Protein AF-A0A6H1NZG7-F1 (afdb_monomer)

Radius of gyration: 29.24 Å; Cα contacts (8 Å, |Δi|>4): 70; chains: 1; bounding box: 64×29×90 Å

Sequence (126 aa):
MQELVPLFGYVAAILTTLSFLPQAIKTIKEKNTEGISLVMYSLFTSGVLMWLLYGLFVNDIPIIVANAVTLILAVTILTLKIKYSQMLNNRKKTIQSRTVFIHVCYSKYKSVYRFQQLNSPFHGHL

Foldseek 3Di:
DVVVVVVVLQVVLVVLLVVLVVVLCCCVVVLDCPVPDLVVLVVVLVVLVVQLVVCVVVVPPSSNVSSVSSNVSSVSNNVSNVVSVVVVVVVVVVVVVVVVVVVVVVVVVVVVVVVCVVPPPPPDDD

Secondary structure (DSSP, 8-state):
-TTHHHHHHHHHHHHHHHHHHHHHHHHHHH---TTS-HHHHHHHHHHHHHHHHHHHHHT-HHHHHHHHHHHHHHHHHHHHHHHHHHHHHHHHHHHHHHHHHHHHHHHHHHHHHHHHHHT-TTSS--

Solvent-accessible surface area (backbone atoms only — not comparable to full-atom values): 6912 Å² total; per-residue (Å²): 116,78,78,52,54,62,54,52,48,52,51,49,34,51,54,59,41,55,63,49,47,62,57,40,51,48,42,67,72,68,68,63,46,84,92,56,58,65,66,60,46,50,54,49,37,54,50,33,50,51,48,26,54,50,16,58,76,71,68,37,61,65,50,28,55,31,25,53,56,38,36,56,50,40,50,52,45,45,52,50,38,54,55,48,52,51,51,52,51,52,51,50,52,53,51,52,53,50,54,51,49,50,50,52,52,51,52,51,50,52,52,52,54,52,53,48,60,76,68,40,90,79,84,75,87,130

Mean predicted aligned error: 8.22 Å

Nearest PDB structures (foldseek):
  4qnc-assembly1_A  TM=9.177E-01  e=1.457E-05  Leptospira biflexa serovar Patoc strain 'Patoc 1 (Paris)'
  4x5m-assembly2_B  TM=8.159E-01  e=3.233E-06  Escherichia coli UMEA 3162-1
  4rng-assembly4_C-2  TM=9.230E-01  e=2.184E-05  Thermodesulfovibrio yellowstonii DSM 11347
  4rng-assembly2_D  TM=9.237E-01  e=3.678E-05  Thermodesulfovibrio yellowstonii DSM 11347
  5uhs-assembly1_B  TM=9.355E-01  e=8.272E-05  Leptospira biflexa serovar Patoc strain 'Patoc 1 (Paris)'

Structure (mmCIF, N/CA/C/O backbone):
data_AF-A0A6H1NZG7-F1
#
_entry.id   AF-A0A6H1NZG7-F1
#
loop_
_atom_site.group_PDB
_atom_site.id
_atom_site.type_symbol
_atom_site.label_atom_id
_atom_site.label_alt_id
_atom_site.label_comp_id
_atom_site.label_asym_id
_atom_site.label_entity_id
_atom_site.label_seq_id
_atom_site.pdbx_PDB_ins_code
_atom_site.Cartn_x
_atom_site.Cartn_y
_atom_site.Cartn_z
_atom_site.occupancy
_atom_site.B_iso_or_equiv
_atom_site.auth_seq_id
_atom_site.auth_comp_id
_atom_site.auth_asym_id
_atom_site.auth_atom_id
_atom_site.pdbx_PDB_model_num
ATOM 1 N N . MET A 1 1 ? 12.954 9.821 -33.333 1.00 60.28 1 MET A N 1
ATOM 2 C CA . MET A 1 1 ? 11.685 9.268 -32.799 1.00 60.28 1 MET A CA 1
ATOM 3 C C . MET A 1 1 ? 11.910 8.022 -31.944 1.00 60.28 1 MET A C 1
ATOM 5 O O . MET A 1 1 ? 11.356 7.984 -30.858 1.00 60.28 1 MET A O 1
ATOM 9 N N . GLN A 1 2 ? 12.741 7.053 -32.355 1.00 66.38 2 GLN A N 1
ATOM 10 C CA . GLN A 1 2 ? 12.980 5.819 -31.579 1.00 66.38 2 GLN A CA 1
ATOM 11 C C . GLN A 1 2 ? 13.691 6.043 -30.221 1.00 66.38 2 GLN A C 1
ATOM 13 O O . GLN A 1 2 ? 13.303 5.426 -29.240 1.00 66.38 2 GLN A O 1
ATOM 18 N N . GLU A 1 3 ? 14.619 7.002 -30.120 1.00 68.69 3 GLU A N 1
ATOM 19 C CA . GLU A 1 3 ? 15.321 7.361 -28.864 1.00 68.69 3 GLU A CA 1
ATOM 20 C C . GLU A 1 3 ? 14.428 8.020 -27.786 1.00 68.69 3 GLU A C 1
ATOM 22 O O . GLU A 1 3 ? 14.763 8.025 -26.606 1.00 68.69 3 GLU A O 1
ATOM 27 N N . LEU A 1 4 ? 13.270 8.583 -28.159 1.00 81.44 4 LEU A N 1
ATOM 28 C CA . LEU A 1 4 ? 12.398 9.290 -27.207 1.00 81.44 4 LEU A CA 1
ATOM 29 C C . LEU A 1 4 ? 11.547 8.326 -26.371 1.00 81.44 4 LEU A C 1
ATOM 31 O O . LEU A 1 4 ? 11.249 8.608 -25.214 1.00 81.44 4 LEU A O 1
ATOM 35 N N . VAL A 1 5 ? 11.171 7.181 -26.944 1.00 80.56 5 VAL A N 1
ATOM 36 C CA . VAL A 1 5 ? 10.324 6.167 -26.299 1.00 80.56 5 VAL A CA 1
ATOM 37 C C . VAL A 1 5 ? 10.908 5.669 -24.964 1.00 80.56 5 VAL A C 1
ATOM 39 O O . VAL A 1 5 ? 10.188 5.731 -23.965 1.00 80.56 5 VAL A O 1
ATOM 42 N N . PRO A 1 6 ? 12.185 5.240 -24.876 1.00 78.88 6 PRO A N 1
ATOM 43 C CA . PRO A 1 6 ? 12.760 4.801 -23.604 1.00 78.88 6 PRO A CA 1
ATOM 44 C C . PRO A 1 6 ? 12.851 5.936 -22.576 1.00 78.88 6 PRO A C 1
ATOM 46 O O . PRO A 1 6 ? 12.590 5.703 -21.398 1.00 78.88 6 PRO A O 1
ATOM 49 N N . LEU A 1 7 ? 13.137 7.174 -23.001 1.00 85.69 7 LEU A N 1
ATOM 50 C CA . LEU A 1 7 ? 13.161 8.332 -22.103 1.00 85.69 7 LEU A CA 1
ATOM 51 C C . LEU A 1 7 ? 11.788 8.575 -21.458 1.00 85.69 7 LEU A C 1
ATOM 53 O O . LEU A 1 7 ? 11.702 8.708 -20.237 1.00 85.69 7 LEU A O 1
ATOM 57 N N . PHE A 1 8 ? 10.712 8.583 -22.251 1.00 85.62 8 PHE A N 1
ATOM 58 C CA . PHE A 1 8 ? 9.351 8.709 -21.721 1.00 85.62 8 PHE A CA 1
ATOM 59 C C . PHE A 1 8 ? 8.977 7.533 -20.812 1.00 85.62 8 PHE A C 1
ATOM 61 O O . PHE A 1 8 ? 8.328 7.756 -19.793 1.00 85.62 8 PHE A O 1
ATOM 68 N N . GLY A 1 9 ? 9.427 6.313 -21.124 1.00 80.81 9 GLY A N 1
ATOM 69 C CA . GLY A 1 9 ? 9.243 5.138 -20.269 1.00 80.81 9 GLY A CA 1
ATOM 70 C C . GLY A 1 9 ? 9.893 5.296 -18.891 1.00 80.81 9 GLY A C 1
ATOM 71 O O . GLY A 1 9 ? 9.233 5.087 -17.872 1.00 80.81 9 GLY A O 1
ATOM 72 N N . TYR A 1 10 ? 11.151 5.744 -18.837 1.00 82.44 10 TYR A N 1
ATOM 73 C CA . TYR A 1 10 ? 11.843 6.002 -17.570 1.00 82.44 10 TYR A CA 1
ATOM 74 C C . TYR A 1 10 ? 11.210 7.150 -16.780 1.00 82.44 10 TYR A C 1
ATOM 76 O O . TYR A 1 10 ? 11.007 7.025 -15.572 1.00 82.44 10 TYR A O 1
ATOM 84 N N . VAL A 1 11 ? 10.857 8.253 -17.446 1.00 88.06 11 VAL A N 1
ATOM 85 C CA . VAL A 1 11 ? 10.199 9.394 -16.793 1.00 88.06 11 VAL A CA 1
ATOM 86 C C . VAL A 1 11 ? 8.837 8.982 -16.238 1.00 88.06 11 VAL A C 1
ATOM 88 O O . VAL A 1 11 ? 8.539 9.287 -15.084 1.00 88.06 11 VAL A O 1
ATOM 91 N N . ALA A 1 12 ? 8.035 8.245 -17.010 1.00 83.94 12 ALA A N 1
ATOM 92 C CA . ALA A 1 12 ? 6.756 7.718 -16.551 1.00 83.94 12 ALA A CA 1
ATOM 93 C C . ALA A 1 12 ? 6.940 6.815 -15.325 1.00 83.94 12 ALA A C 1
ATOM 95 O O . ALA A 1 12 ? 6.292 7.056 -14.310 1.00 83.94 12 ALA A O 1
ATOM 96 N N . ALA A 1 13 ? 7.875 5.859 -15.376 1.00 82.06 13 ALA A N 1
ATOM 97 C CA . ALA A 1 13 ? 8.184 4.962 -14.263 1.00 82.06 13 ALA A CA 1
ATOM 98 C C . ALA A 1 13 ? 8.584 5.718 -12.984 1.00 82.06 13 ALA A C 1
ATOM 100 O O . ALA A 1 13 ? 8.108 5.393 -11.893 1.00 82.06 13 ALA A O 1
ATOM 101 N N . ILE A 1 14 ? 9.431 6.744 -13.103 1.00 86.88 14 ILE A N 1
ATOM 102 C CA . ILE A 1 14 ? 9.855 7.573 -11.968 1.00 86.88 14 ILE A CA 1
ATOM 103 C C . ILE A 1 14 ? 8.666 8.349 -11.403 1.00 86.88 14 ILE A C 1
ATOM 105 O O . ILE A 1 14 ? 8.424 8.299 -10.196 1.00 86.88 14 ILE A O 1
ATOM 109 N N . LEU A 1 15 ? 7.907 9.041 -12.257 1.00 88.12 15 LEU A N 1
ATOM 110 C CA . LEU A 1 15 ? 6.772 9.859 -11.831 1.00 88.12 15 LEU A CA 1
ATOM 111 C C . LEU A 1 15 ? 5.699 9.015 -11.140 1.00 88.12 15 LEU A C 1
ATOM 113 O O . LEU A 1 15 ? 5.231 9.386 -10.061 1.00 88.12 15 LEU A O 1
ATOM 117 N N . THR A 1 16 ? 5.339 7.863 -11.709 1.00 84.88 16 THR A N 1
ATOM 118 C CA . THR A 1 16 ? 4.335 6.979 -11.107 1.00 84.88 16 THR A CA 1
ATOM 119 C C . THR A 1 16 ? 4.823 6.422 -9.780 1.00 84.88 16 THR A C 1
ATOM 121 O O . THR A 1 16 ? 4.086 6.480 -8.800 1.00 84.88 16 THR A O 1
ATOM 124 N N . THR A 1 17 ? 6.073 5.964 -9.698 1.00 82.19 17 THR A N 1
ATOM 125 C CA . THR A 1 17 ? 6.624 5.389 -8.460 1.00 82.19 17 THR A CA 1
ATOM 126 C C . THR A 1 17 ? 6.717 6.438 -7.350 1.00 82.19 17 THR A C 1
ATOM 128 O O . THR A 1 17 ? 6.281 6.203 -6.220 1.00 82.19 17 THR A O 1
ATOM 131 N N . LEU A 1 18 ? 7.227 7.632 -7.673 1.00 87.50 18 LEU A N 1
ATOM 132 C CA . LEU A 1 18 ? 7.348 8.730 -6.717 1.00 87.50 18 LEU A CA 1
ATOM 133 C C . LEU A 1 18 ? 5.990 9.278 -6.279 1.00 87.50 18 LEU A C 1
ATOM 135 O O . LEU A 1 18 ? 5.893 9.760 -5.156 1.00 87.50 18 LEU A O 1
ATOM 139 N N . SER A 1 19 ? 4.932 9.162 -7.086 1.00 87.19 19 SER A N 1
ATOM 140 C CA . SER A 1 19 ? 3.592 9.616 -6.685 1.00 87.19 19 SER A CA 1
ATOM 141 C C . SER A 1 19 ? 3.043 8.880 -5.450 1.00 87.19 19 SER A C 1
ATOM 143 O O . SER A 1 19 ? 2.306 9.468 -4.656 1.00 87.19 19 SER A O 1
ATOM 145 N N . PHE A 1 20 ? 3.456 7.626 -5.226 1.00 83.38 20 PHE A N 1
ATOM 146 C CA . PHE A 1 20 ? 3.032 6.832 -4.067 1.00 83.38 20 PHE A CA 1
ATOM 147 C C . PHE A 1 20 ? 3.863 7.097 -2.809 1.00 83.38 20 PHE A C 1
ATOM 149 O O . PHE A 1 20 ? 3.406 6.825 -1.695 1.00 83.38 20 PHE A O 1
ATOM 156 N N . LEU A 1 21 ? 5.066 7.655 -2.956 1.00 87.94 21 LEU A N 1
ATOM 157 C CA . LEU A 1 21 ? 5.979 7.883 -1.841 1.00 87.94 21 LEU A CA 1
ATOM 158 C C . LEU A 1 21 ? 5.439 8.908 -0.817 1.00 87.94 21 LEU A C 1
ATOM 160 O O . LEU A 1 21 ? 5.430 8.578 0.373 1.00 87.94 21 LEU A O 1
ATOM 164 N N . PRO A 1 22 ? 4.904 10.088 -1.204 1.00 88.75 22 PRO A N 1
ATOM 165 C CA . PRO A 1 22 ? 4.269 11.016 -0.267 1.00 88.75 22 PRO A CA 1
A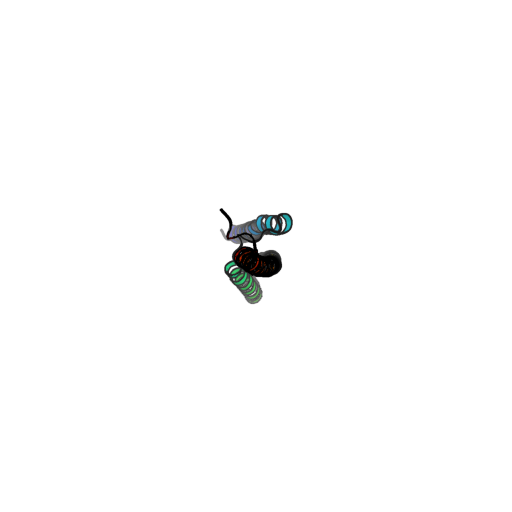TOM 166 C C . PRO A 1 22 ? 3.129 10.368 0.522 1.00 88.75 22 PRO A C 1
ATOM 168 O O . PRO A 1 22 ? 3.010 10.578 1.730 1.00 88.75 22 PRO A O 1
ATOM 171 N N . GLN A 1 23 ? 2.321 9.534 -0.140 1.00 90.00 23 GLN A N 1
ATOM 172 C CA . GLN A 1 23 ? 1.205 8.842 0.498 1.00 90.00 23 GLN A CA 1
ATOM 173 C C . GLN A 1 23 ? 1.683 7.779 1.499 1.00 90.00 23 GLN A C 1
ATOM 175 O O . GLN A 1 23 ? 1.113 7.662 2.591 1.00 90.00 23 GLN A O 1
ATOM 180 N N . ALA A 1 24 ? 2.750 7.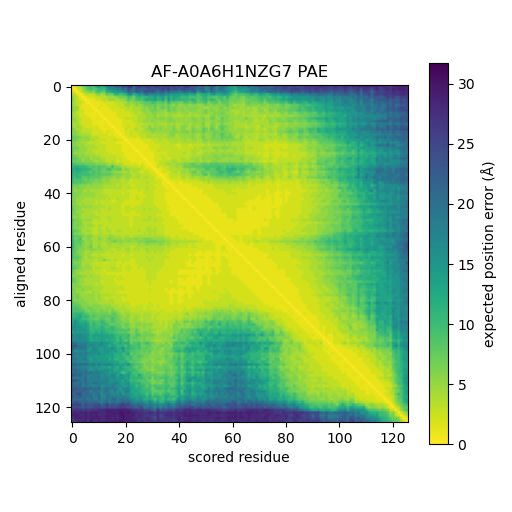043 1.175 1.00 88.69 24 ALA A N 1
ATOM 181 C CA . ALA A 1 24 ? 3.380 6.093 2.090 1.00 88.69 24 ALA A CA 1
ATOM 182 C C . ALA A 1 24 ? 3.948 6.801 3.328 1.00 88.69 24 ALA A C 1
ATOM 184 O O . ALA A 1 24 ? 3.631 6.419 4.457 1.00 88.69 24 ALA A O 1
ATOM 185 N N . ILE A 1 25 ? 4.710 7.882 3.127 1.00 91.38 25 ILE A N 1
ATOM 186 C CA . ILE A 1 25 ? 5.296 8.686 4.210 1.00 91.38 25 ILE A CA 1
ATOM 187 C C . ILE A 1 25 ? 4.199 9.246 5.115 1.00 91.38 25 ILE A C 1
ATOM 189 O O . ILE A 1 25 ? 4.284 9.109 6.338 1.00 91.38 25 ILE A O 1
ATOM 193 N N . LYS A 1 26 ? 3.144 9.831 4.534 1.00 90.69 26 LYS A N 1
ATOM 194 C CA . LYS A 1 26 ? 2.005 10.364 5.289 1.00 90.69 26 LYS A CA 1
ATOM 195 C C . LYS A 1 26 ? 1.350 9.280 6.143 1.00 90.69 26 LYS A C 1
ATOM 197 O O . LYS A 1 26 ? 1.142 9.481 7.337 1.00 90.69 26 LYS A O 1
ATOM 202 N N . THR A 1 27 ? 1.109 8.106 5.561 1.00 90.44 27 THR A N 1
ATOM 203 C CA . THR A 1 27 ? 0.483 6.974 6.261 1.00 90.44 27 THR A CA 1
ATOM 204 C C . THR A 1 27 ? 1.339 6.474 7.429 1.00 90.44 27 THR A C 1
ATOM 206 O O . THR A 1 27 ? 0.814 6.215 8.515 1.00 90.44 27 THR A O 1
ATOM 209 N N . ILE A 1 28 ? 2.657 6.372 7.234 1.00 90.06 28 ILE A N 1
ATOM 210 C CA . ILE A 1 28 ? 3.609 5.944 8.270 1.00 90.06 28 ILE A CA 1
ATOM 211 C C . ILE A 1 28 ? 3.696 6.983 9.398 1.00 90.06 28 ILE A C 1
ATOM 213 O O . ILE A 1 28 ? 3.682 6.617 10.576 1.00 90.06 28 ILE A O 1
ATOM 217 N N . LYS A 1 29 ? 3.774 8.272 9.047 1.00 91.38 29 LYS A N 1
ATOM 218 C CA . LYS A 1 29 ? 3.963 9.375 9.999 1.00 91.38 29 LYS A CA 1
ATOM 219 C C . LYS A 1 29 ? 2.708 9.653 10.820 1.00 91.38 29 LYS A C 1
ATOM 221 O O . LYS A 1 29 ? 2.788 9.754 12.041 1.00 91.38 29 LYS A O 1
ATOM 226 N N . GLU A 1 30 ? 1.557 9.772 10.164 1.00 92.00 30 GLU A N 1
ATOM 227 C CA . GLU A 1 30 ? 0.304 10.163 10.818 1.00 92.00 30 GLU A CA 1
ATOM 228 C C . GLU A 1 30 ? -0.386 8.985 11.510 1.00 92.00 30 GLU A C 1
ATOM 230 O O . GLU A 1 30 ? -1.199 9.197 12.408 1.00 92.00 30 GLU A O 1
ATOM 235 N N . LYS A 1 31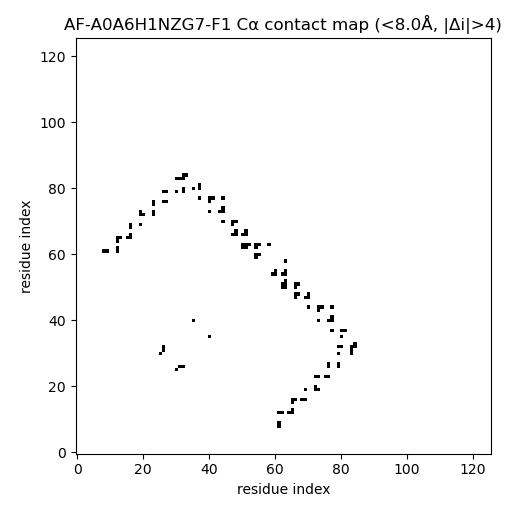 ? -0.088 7.740 11.103 1.00 86.12 31 LYS A N 1
ATOM 236 C CA . LYS A 1 31 ? -0.737 6.514 11.610 1.00 86.12 31 LYS A CA 1
ATOM 237 C C . LYS A 1 31 ? -2.271 6.546 11.514 1.00 86.12 31 LYS A C 1
ATOM 239 O O . LYS A 1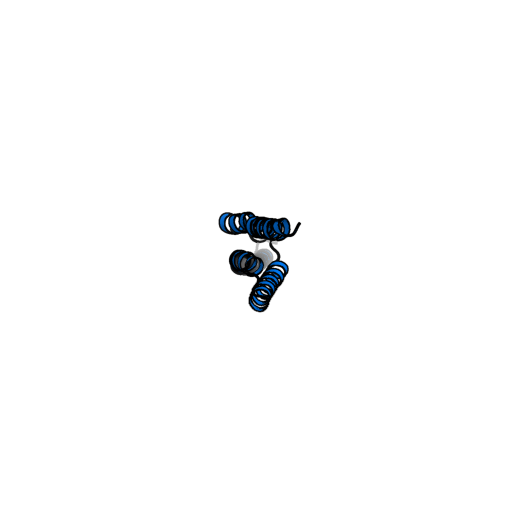 31 ? -2.957 5.745 12.150 1.00 86.12 31 LYS A O 1
ATOM 244 N N . ASN A 1 32 ? -2.811 7.457 10.707 1.00 84.44 32 ASN A N 1
ATOM 245 C CA . ASN A 1 32 ? -4.227 7.593 10.427 1.00 84.44 32 ASN A CA 1
ATOM 246 C C . ASN A 1 32 ? -4.506 7.025 9.036 1.00 84.44 32 ASN A C 1
ATOM 248 O O . ASN A 1 32 ? -3.976 7.495 8.033 1.00 84.44 32 ASN A O 1
ATOM 252 N N . THR A 1 33 ? -5.345 5.995 8.987 1.00 89.94 33 THR A N 1
ATOM 253 C CA . THR A 1 33 ? -5.733 5.323 7.741 1.00 89.94 33 THR A CA 1
ATOM 254 C C . THR A 1 33 ? -7.239 5.365 7.510 1.00 89.94 33 THR A C 1
ATOM 256 O O . THR A 1 33 ? -7.739 4.632 6.659 1.00 89.94 33 THR A O 1
ATOM 259 N N . GLU A 1 34 ? -7.996 6.183 8.249 1.00 86.25 34 GLU A N 1
ATOM 260 C CA . GLU A 1 34 ? -9.462 6.227 8.135 1.00 86.25 34 GLU A CA 1
ATOM 261 C C . GLU A 1 34 ? -9.919 6.622 6.725 1.00 86.25 34 GLU A C 1
ATOM 263 O O . GLU A 1 34 ? -10.805 5.970 6.180 1.00 86.25 34 GLU A O 1
ATOM 268 N N . GLY A 1 35 ? -9.235 7.579 6.090 1.00 87.50 35 GLY A N 1
ATOM 269 C CA . GLY A 1 35 ? -9.515 8.010 4.713 1.00 87.50 35 GLY A CA 1
ATOM 270 C C . GLY A 1 35 ? -9.017 7.067 3.609 1.00 87.50 35 GLY A C 1
ATOM 271 O O . GLY A 1 35 ? -9.251 7.328 2.434 1.00 87.50 35 GLY A O 1
ATOM 272 N N . ILE A 1 36 ? -8.319 5.978 3.949 1.00 90.88 36 ILE A N 1
ATOM 273 C CA . ILE A 1 36 ? -7.779 5.031 2.964 1.00 90.88 36 ILE A CA 1
ATOM 274 C C . ILE A 1 36 ? -8.745 3.856 2.808 1.00 90.88 36 ILE A C 1
ATOM 276 O O . ILE A 1 36 ? -9.052 3.159 3.779 1.00 90.88 36 ILE A O 1
ATOM 280 N N . SER A 1 37 ? -9.202 3.598 1.582 1.00 93.88 37 SER A N 1
ATOM 281 C CA . SER A 1 37 ? -10.054 2.444 1.276 1.00 93.88 37 SER A CA 1
ATOM 282 C C . SER A 1 37 ? -9.239 1.148 1.234 1.00 93.88 37 SER A C 1
ATOM 284 O O . SER A 1 37 ? -8.293 1.022 0.457 1.00 93.88 37 SER A O 1
ATOM 286 N N . LEU A 1 38 ? -9.635 0.165 2.054 1.00 93.62 38 LEU A N 1
ATOM 287 C CA . LEU A 1 38 ? -9.000 -1.157 2.091 1.00 93.62 38 LEU A CA 1
ATOM 288 C C . LEU A 1 38 ? -9.200 -1.915 0.772 1.00 93.62 38 LEU A C 1
ATOM 290 O O . LEU A 1 38 ? -8.262 -2.531 0.272 1.00 93.62 38 LEU A O 1
ATOM 294 N N . VAL A 1 39 ? -10.407 -1.845 0.202 1.00 95.75 39 VAL A N 1
ATOM 295 C CA . VAL A 1 39 ? -10.751 -2.530 -1.054 1.00 95.75 39 VAL A CA 1
ATOM 296 C C . VAL A 1 39 ? -9.914 -1.977 -2.201 1.00 95.75 39 VAL A C 1
ATOM 298 O O . VAL A 1 39 ? -9.301 -2.745 -2.934 1.00 95.75 39 VAL A O 1
ATOM 301 N N . MET A 1 40 ? -9.825 -0.647 -2.304 1.00 95.31 40 MET A N 1
ATOM 302 C CA . MET A 1 40 ? -9.044 0.011 -3.350 1.00 95.31 40 MET A CA 1
ATOM 303 C C . MET A 1 40 ? -7.567 -0.386 -3.279 1.00 95.31 40 MET A C 1
ATOM 305 O O . MET A 1 40 ? -7.019 -0.825 -4.284 1.00 95.31 40 MET A O 1
ATOM 309 N N . TYR A 1 41 ? -6.945 -0.326 -2.095 1.00 94.38 41 TYR A N 1
ATOM 310 C CA . TYR A 1 41 ? -5.539 -0.719 -1.955 1.00 94.38 41 TYR A CA 1
ATOM 311 C C . TYR A 1 41 ? -5.307 -2.217 -2.176 1.00 94.38 41 TYR A C 1
ATOM 313 O O . TYR A 1 41 ? -4.255 -2.587 -2.692 1.00 94.38 41 TYR A O 1
ATOM 321 N N . SER A 1 42 ? -6.269 -3.076 -1.828 1.00 96.88 42 SER A N 1
ATOM 322 C CA . SER A 1 42 ? -6.168 -4.521 -2.084 1.00 96.88 42 SER A CA 1
ATOM 323 C C . SER A 1 42 ? -6.167 -4.808 -3.585 1.00 96.88 42 SER A C 1
ATOM 325 O O . SER A 1 42 ? -5.242 -5.443 -4.084 1.00 96.88 42 SER A O 1
ATOM 327 N N . LEU A 1 43 ? -7.146 -4.260 -4.315 1.00 97.81 43 LEU A N 1
ATOM 328 C CA . LEU A 1 43 ? -7.230 -4.388 -5.773 1.00 97.81 43 LEU A CA 1
ATOM 329 C C . LEU A 1 43 ? -6.010 -3.779 -6.467 1.00 97.81 43 LEU A C 1
ATOM 331 O O . LEU A 1 43 ? -5.443 -4.401 -7.361 1.00 97.81 43 LEU A O 1
ATOM 335 N N . PHE A 1 44 ? -5.575 -2.596 -6.029 1.00 95.25 44 PHE A N 1
ATOM 336 C CA . PHE A 1 44 ? -4.390 -1.935 -6.568 1.00 95.25 44 PHE A CA 1
ATOM 337 C C . PHE A 1 44 ? -3.126 -2.780 -6.367 1.00 95.25 44 PHE A C 1
ATOM 339 O O . PHE A 1 44 ? -2.397 -3.022 -7.322 1.00 95.25 44 PHE A O 1
ATOM 346 N N . THR A 1 45 ? -2.901 -3.300 -5.156 1.00 96.94 45 THR A N 1
ATOM 347 C CA . THR A 1 45 ? -1.734 -4.144 -4.842 1.00 96.94 45 THR A CA 1
ATOM 348 C C . THR A 1 45 ? -1.727 -5.417 -5.691 1.00 96.94 45 THR A C 1
ATOM 350 O O . THR A 1 45 ? -0.696 -5.770 -6.261 1.00 96.94 45 THR A O 1
ATOM 353 N N . SER A 1 46 ? -2.879 -6.081 -5.834 1.00 98.00 46 SER A N 1
ATOM 354 C CA . SER A 1 46 ? -3.016 -7.251 -6.708 1.00 98.00 46 SER A CA 1
ATOM 355 C C . SER A 1 46 ? -2.773 -6.906 -8.178 1.00 98.00 46 SER A C 1
ATOM 357 O O . SER A 1 46 ? -2.081 -7.648 -8.868 1.00 98.00 46 SER A O 1
ATOM 359 N N . GLY A 1 47 ? -3.287 -5.770 -8.656 1.00 97.94 47 GLY A N 1
ATOM 360 C CA . GLY A 1 47 ? -3.061 -5.302 -10.022 1.00 97.94 47 GLY A CA 1
ATOM 361 C C . GLY A 1 47 ? -1.585 -5.021 -10.313 1.00 97.94 47 GLY A C 1
ATOM 362 O O . GLY A 1 47 ? -1.069 -5.483 -11.326 1.00 97.94 47 GLY A O 1
ATOM 363 N N . VAL A 1 48 ? -0.883 -4.334 -9.407 1.00 96.50 48 VAL A N 1
ATOM 364 C CA . VAL A 1 48 ? 0.563 -4.061 -9.529 1.00 96.50 48 VAL A CA 1
ATOM 365 C C . VAL A 1 48 ? 1.375 -5.359 -9.525 1.00 96.50 48 VAL A C 1
ATOM 367 O O . VAL A 1 48 ? 2.312 -5.495 -10.308 1.00 96.50 48 VAL A O 1
ATOM 370 N N . LEU A 1 49 ? 0.998 -6.343 -8.702 1.00 98.19 49 LEU A N 1
ATOM 371 C CA . LEU A 1 49 ? 1.623 -7.667 -8.729 1.00 98.19 49 LEU A CA 1
ATOM 372 C C . LEU A 1 49 ? 1.443 -8.344 -10.096 1.00 98.19 49 LEU A C 1
ATOM 374 O O . LEU A 1 49 ? 2.403 -8.882 -10.641 1.00 98.19 49 LEU A O 1
ATOM 378 N N . MET A 1 50 ? 0.240 -8.289 -10.670 1.00 98.25 50 MET A N 1
ATOM 379 C CA . MET A 1 50 ? -0.017 -8.847 -12.002 1.00 98.25 50 MET A CA 1
ATOM 380 C C . MET A 1 50 ? 0.780 -8.120 -13.092 1.00 98.25 50 MET A C 1
ATOM 382 O O . MET A 1 50 ? 1.326 -8.775 -13.974 1.00 98.25 50 MET A O 1
ATOM 386 N N . TRP A 1 51 ? 0.923 -6.795 -13.005 1.00 97.00 51 TRP A N 1
ATOM 387 C CA . TRP A 1 51 ? 1.775 -6.018 -13.913 1.00 97.00 51 TRP A CA 1
ATOM 388 C C . TRP A 1 51 ? 3.260 -6.358 -13.782 1.00 97.00 51 TRP A C 1
ATOM 390 O O . TRP A 1 51 ? 3.960 -6.424 -14.791 1.00 97.00 51 TRP A O 1
ATOM 400 N N . LEU A 1 52 ? 3.740 -6.613 -12.564 1.00 97.06 52 LEU A N 1
ATOM 401 C CA . LEU A 1 52 ? 5.105 -7.079 -12.333 1.00 97.06 52 LEU A CA 1
ATOM 402 C C . LEU A 1 52 ? 5.340 -8.448 -12.987 1.00 97.06 52 LEU A C 1
ATOM 404 O O . LEU A 1 52 ? 6.328 -8.624 -13.696 1.00 97.06 52 LEU A O 1
ATOM 408 N N . LEU A 1 53 ? 4.417 -9.395 -12.792 1.00 98.38 53 LEU A N 1
ATOM 409 C CA . LEU A 1 53 ? 4.478 -10.717 -13.425 1.00 98.38 53 LEU A CA 1
ATOM 410 C C . LEU A 1 53 ? 4.424 -10.613 -14.953 1.00 98.38 53 LEU A C 1
ATOM 412 O O . LEU A 1 53 ? 5.210 -11.258 -15.641 1.00 98.38 53 LEU A O 1
ATOM 416 N N . TYR A 1 54 ? 3.547 -9.760 -15.481 1.00 97.75 54 TYR A N 1
ATOM 417 C CA . TYR A 1 54 ? 3.486 -9.464 -16.908 1.00 97.75 54 TYR A CA 1
ATOM 418 C C . TYR A 1 54 ? 4.825 -8.929 -17.433 1.00 97.75 54 TYR A C 1
ATOM 420 O O . TYR A 1 54 ? 5.343 -9.465 -18.409 1.00 97.75 54 TYR A O 1
ATOM 428 N N . GLY A 1 55 ? 5.416 -7.935 -16.759 1.00 95.88 55 GLY A N 1
ATOM 429 C CA . GLY A 1 55 ? 6.718 -7.366 -17.118 1.00 95.88 55 GLY A CA 1
ATOM 430 C C . GLY A 1 55 ? 7.828 -8.416 -17.176 1.00 95.88 55 GLY A C 1
ATOM 431 O O . GLY A 1 55 ? 8.629 -8.406 -18.109 1.00 95.88 55 GLY A O 1
ATOM 432 N N . LEU A 1 56 ? 7.834 -9.360 -16.228 1.00 97.69 56 LEU A N 1
ATOM 433 C CA . LEU A 1 56 ? 8.753 -10.502 -16.232 1.00 97.69 56 LEU A CA 1
ATOM 434 C C . LEU A 1 56 ? 8.536 -11.410 -17.451 1.00 97.69 56 LEU A C 1
ATOM 436 O O . LEU A 1 56 ? 9.511 -11.811 -18.078 1.00 97.69 56 LEU A O 1
ATOM 440 N N . PHE A 1 57 ? 7.287 -11.703 -17.829 1.00 98.06 57 PHE A N 1
ATOM 441 C CA . PHE A 1 57 ? 6.997 -12.535 -19.004 1.00 98.06 57 PHE A CA 1
ATOM 442 C C . PHE A 1 57 ? 7.421 -11.891 -20.327 1.00 98.06 57 PHE A C 1
ATOM 444 O O . PHE A 1 57 ? 7.860 -12.601 -21.231 1.00 98.06 57 PHE A O 1
ATOM 451 N N . VAL A 1 58 ? 7.317 -10.566 -20.444 1.00 96.81 58 VAL A N 1
ATOM 452 C CA . VAL A 1 58 ? 7.734 -9.834 -21.654 1.00 96.81 58 VAL A CA 1
ATOM 453 C C . VAL A 1 58 ? 9.186 -9.341 -21.603 1.00 96.81 58 VAL A C 1
ATOM 455 O O . VAL A 1 58 ? 9.656 -8.753 -22.571 1.00 96.81 58 VAL A O 1
ATOM 458 N N . ASN A 1 59 ? 9.912 -9.607 -20.509 1.00 94.88 59 ASN A N 1
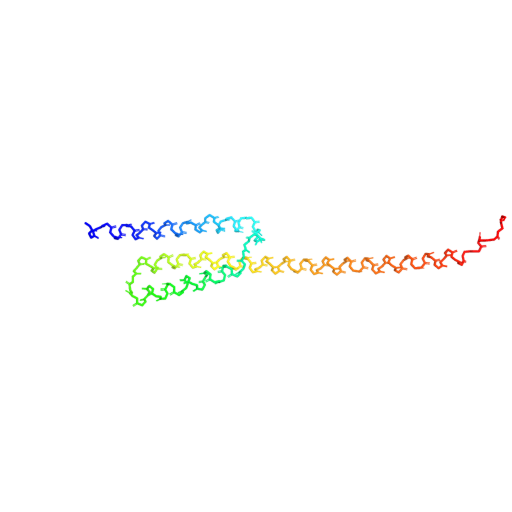ATOM 459 C CA . ASN A 1 59 ? 11.284 -9.144 -20.255 1.00 94.88 59 ASN A CA 1
ATOM 460 C C . ASN A 1 59 ? 11.469 -7.612 -20.377 1.00 94.88 59 ASN A C 1
ATOM 462 O O . ASN A 1 59 ? 12.511 -7.137 -20.830 1.00 94.88 59 ASN A O 1
ATOM 466 N N . ASP A 1 60 ? 10.474 -6.825 -19.954 1.00 88.88 60 ASP A N 1
ATOM 467 C CA . ASP A 1 60 ? 10.515 -5.355 -19.994 1.00 88.88 60 ASP A CA 1
ATOM 468 C C . ASP A 1 60 ? 11.028 -4.788 -18.659 1.00 88.88 60 ASP A C 1
ATOM 470 O O . ASP A 1 60 ? 10.313 -4.732 -17.654 1.00 88.88 60 ASP A O 1
ATOM 474 N N . ILE A 1 61 ? 12.299 -4.373 -18.648 1.00 89.00 61 ILE A N 1
ATOM 475 C CA . ILE A 1 61 ? 12.987 -3.873 -17.450 1.00 89.00 61 ILE A CA 1
ATOM 476 C C . ILE A 1 61 ? 12.292 -2.638 -16.838 1.00 89.00 61 ILE A C 1
ATOM 478 O O . ILE A 1 61 ? 12.048 -2.665 -15.626 1.00 89.00 61 ILE A O 1
ATOM 482 N N . PRO A 1 62 ? 11.939 -1.577 -17.595 1.00 86.50 62 PRO A N 1
ATOM 483 C CA . PRO A 1 62 ? 11.160 -0.456 -17.063 1.00 86.50 62 PRO A CA 1
ATOM 484 C C . PRO A 1 62 ? 9.873 -0.872 -16.336 1.00 86.50 62 PRO A C 1
ATOM 486 O O . PRO A 1 62 ? 9.631 -0.404 -15.218 1.00 86.50 62 PRO A O 1
ATOM 489 N N . ILE A 1 63 ? 9.072 -1.769 -16.925 1.00 90.44 63 ILE A N 1
ATOM 490 C CA . ILE A 1 63 ? 7.822 -2.253 -16.313 1.00 90.44 63 ILE A CA 1
ATOM 491 C C . ILE A 1 63 ? 8.115 -3.021 -15.021 1.00 90.44 63 ILE A C 1
ATOM 493 O O . ILE A 1 63 ? 7.435 -2.800 -14.011 1.00 90.44 63 ILE A O 1
ATOM 497 N N . ILE A 1 64 ? 9.126 -3.895 -15.035 1.00 92.69 64 ILE A N 1
ATOM 498 C CA . ILE A 1 64 ? 9.531 -4.688 -13.868 1.00 92.69 64 ILE A CA 1
ATOM 499 C C . ILE A 1 64 ? 9.946 -3.764 -12.720 1.00 92.69 64 ILE A C 1
ATOM 501 O O . ILE A 1 64 ? 9.409 -3.872 -11.617 1.00 92.69 64 ILE A O 1
ATOM 505 N N . VAL A 1 65 ? 10.866 -2.829 -12.968 1.00 90.62 65 VAL A N 1
ATOM 506 C CA . VAL A 1 65 ? 11.410 -1.943 -11.927 1.00 90.62 65 VAL A CA 1
ATOM 507 C C . VAL A 1 65 ? 10.316 -1.045 -11.344 1.00 90.62 65 VAL A C 1
ATOM 509 O O . VAL A 1 65 ? 10.188 -0.958 -10.120 1.00 90.62 65 VAL A O 1
ATOM 512 N N . ALA A 1 66 ? 9.487 -0.428 -12.192 1.00 90.38 66 ALA A N 1
ATOM 513 C CA . ALA A 1 66 ? 8.414 0.459 -11.743 1.00 90.38 66 ALA A CA 1
ATOM 514 C C . ALA A 1 66 ? 7.401 -0.266 -10.841 1.00 90.38 66 ALA A C 1
ATOM 516 O O . ALA A 1 66 ? 7.052 0.216 -9.756 1.00 90.38 66 ALA A O 1
ATOM 517 N N . ASN A 1 67 ? 6.946 -1.451 -11.260 1.00 94.56 67 ASN A N 1
ATOM 518 C CA . ASN A 1 67 ? 5.951 -2.206 -10.503 1.00 94.56 67 ASN A CA 1
ATOM 519 C C . ASN A 1 67 ? 6.546 -2.861 -9.255 1.00 94.56 67 ASN A C 1
ATOM 521 O O . ASN A 1 67 ? 5.859 -2.921 -8.240 1.00 94.56 67 ASN A O 1
ATOM 525 N N . ALA A 1 68 ? 7.816 -3.275 -9.267 1.00 95.12 68 ALA A N 1
ATOM 526 C CA . ALA A 1 68 ? 8.478 -3.818 -8.082 1.00 95.12 68 ALA A CA 1
ATOM 527 C C . ALA A 1 68 ? 8.545 -2.786 -6.943 1.00 95.12 68 ALA A C 1
ATOM 529 O O . ALA A 1 68 ? 8.144 -3.079 -5.814 1.00 95.12 68 ALA A O 1
ATOM 530 N N . VAL A 1 69 ? 8.984 -1.557 -7.236 1.00 93.38 69 VAL A N 1
ATOM 531 C CA . VAL A 1 69 ? 9.049 -0.492 -6.220 1.00 93.38 69 VAL A CA 1
ATOM 532 C C . VAL A 1 69 ? 7.645 -0.085 -5.766 1.00 93.38 69 VAL A C 1
ATOM 534 O O . VAL A 1 69 ? 7.389 0.038 -4.565 1.00 93.38 69 VAL A O 1
ATOM 537 N N . THR A 1 70 ? 6.708 0.058 -6.707 1.00 93.75 70 THR A N 1
ATOM 538 C CA . THR A 1 70 ? 5.308 0.383 -6.389 1.00 93.75 70 THR A CA 1
ATOM 539 C C . THR A 1 70 ? 4.666 -0.687 -5.504 1.00 93.75 70 THR A C 1
ATOM 541 O O . THR A 1 70 ? 3.950 -0.348 -4.560 1.00 93.75 70 THR A O 1
ATOM 544 N N . LEU A 1 71 ? 4.959 -1.970 -5.740 1.00 95.75 71 LEU A N 1
ATOM 545 C CA . LEU A 1 71 ? 4.436 -3.082 -4.949 1.00 95.75 71 LEU A CA 1
ATOM 546 C C . LEU A 1 71 ? 4.901 -3.001 -3.489 1.00 95.75 71 LEU A C 1
ATOM 548 O O . LEU A 1 71 ? 4.082 -3.157 -2.585 1.00 95.75 71 LEU A O 1
ATOM 552 N N . ILE A 1 72 ? 6.179 -2.693 -3.242 1.00 95.00 72 ILE A N 1
ATOM 553 C CA . ILE A 1 72 ? 6.723 -2.529 -1.881 1.00 95.00 72 ILE A CA 1
ATOM 554 C C . ILE A 1 72 ? 5.985 -1.407 -1.133 1.00 95.00 72 ILE A C 1
ATOM 556 O O . ILE A 1 72 ? 5.568 -1.585 0.019 1.00 95.00 72 ILE A O 1
ATOM 560 N N . LEU A 1 73 ? 5.778 -0.261 -1.790 1.00 93.19 73 LEU A N 1
ATOM 561 C CA . LEU A 1 73 ? 5.046 0.868 -1.207 1.00 93.19 73 LEU A CA 1
ATOM 562 C C . LEU A 1 73 ? 3.574 0.511 -0.941 1.00 93.19 73 LEU A C 1
ATOM 564 O O . LEU A 1 73 ? 3.066 0.758 0.156 1.00 93.19 73 LEU A O 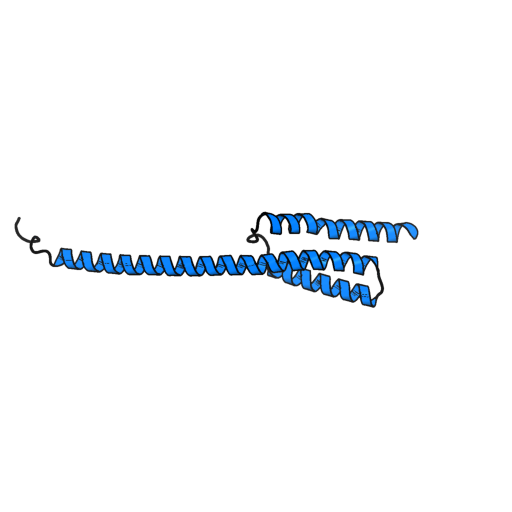1
ATOM 568 N N . ALA A 1 74 ? 2.903 -0.114 -1.910 1.00 94.25 74 ALA A N 1
ATOM 569 C CA . ALA A 1 74 ? 1.498 -0.500 -1.810 1.00 94.25 74 ALA A CA 1
ATOM 570 C C . ALA A 1 74 ? 1.257 -1.523 -0.689 1.00 94.25 74 ALA A C 1
ATOM 572 O O . ALA A 1 74 ? 0.368 -1.322 0.141 1.00 94.25 74 ALA A O 1
ATOM 573 N N . VAL A 1 75 ? 2.096 -2.562 -0.596 1.00 95.69 75 VAL A N 1
ATOM 574 C CA . VAL A 1 75 ? 2.043 -3.577 0.472 1.00 95.69 75 VAL A CA 1
ATOM 575 C C . VAL A 1 75 ? 2.270 -2.945 1.844 1.00 95.69 75 VAL A C 1
ATOM 577 O O . VAL A 1 75 ? 1.567 -3.283 2.802 1.00 95.69 75 VAL A O 1
ATOM 580 N N . THR A 1 76 ? 3.201 -1.993 1.951 1.00 93.94 76 THR A N 1
ATOM 581 C CA . THR A 1 76 ? 3.454 -1.266 3.205 1.00 93.94 76 THR A CA 1
ATOM 582 C C . THR A 1 76 ? 2.205 -0.507 3.660 1.00 93.94 76 THR A C 1
ATOM 584 O O . THR A 1 76 ? 1.767 -0.657 4.804 1.00 93.94 76 THR A O 1
ATOM 587 N N . ILE A 1 77 ? 1.577 0.260 2.762 1.00 93.88 77 ILE A N 1
ATOM 588 C CA . ILE A 1 77 ? 0.354 1.017 3.071 1.00 93.88 77 ILE A CA 1
ATOM 589 C C . ILE A 1 77 ? -0.808 0.074 3.408 1.00 93.88 77 ILE A C 1
ATOM 591 O O . ILE A 1 77 ? -1.507 0.294 4.401 1.00 93.88 77 ILE A O 1
ATOM 595 N N . LEU A 1 78 ? -0.998 -0.995 2.629 1.00 95.69 78 LEU A N 1
ATOM 596 C CA . LEU A 1 78 ? -2.060 -1.978 2.844 1.00 95.69 78 LEU A CA 1
ATOM 597 C C . LEU A 1 78 ? -1.930 -2.653 4.217 1.00 95.69 78 LEU A C 1
ATOM 599 O O . LEU A 1 78 ? -2.906 -2.740 4.965 1.00 95.69 78 LEU A O 1
ATOM 603 N N . THR A 1 79 ? -0.715 -3.051 4.595 1.00 95.38 79 THR A N 1
ATOM 604 C CA . THR A 1 79 ? -0.435 -3.665 5.902 1.00 95.38 79 THR A CA 1
ATOM 605 C C . THR A 1 79 ? -0.755 -2.705 7.049 1.00 95.38 79 THR A C 1
ATOM 607 O O . THR A 1 79 ? -1.417 -3.085 8.022 1.00 95.38 79 THR A O 1
ATOM 610 N N . LEU A 1 80 ? -0.350 -1.435 6.931 1.00 94.00 80 LEU A N 1
ATOM 611 C CA . LEU A 1 80 ? -0.666 -0.406 7.926 1.00 94.00 80 LEU A CA 1
ATOM 612 C C . LEU A 1 80 ? -2.175 -0.158 8.027 1.00 94.00 80 LEU A C 1
ATOM 614 O O . LEU A 1 80 ? -2.705 -0.065 9.138 1.00 94.00 80 LEU A O 1
ATOM 618 N N . LYS A 1 81 ? -2.886 -0.115 6.893 1.00 93.81 81 LYS A N 1
ATOM 619 C CA . LYS A 1 81 ? -4.347 0.028 6.864 1.00 93.81 81 LYS A CA 1
ATOM 620 C C . LYS A 1 81 ? -5.039 -1.117 7.598 1.00 93.81 81 LYS A C 1
ATOM 622 O O . LYS A 1 81 ? -5.918 -0.853 8.421 1.00 93.81 81 LYS A O 1
ATOM 627 N N . ILE A 1 82 ? -4.648 -2.365 7.340 1.00 95.00 82 ILE A N 1
ATOM 628 C CA . ILE A 1 82 ? -5.231 -3.542 8.004 1.00 95.00 82 ILE A CA 1
ATOM 629 C C . ILE A 1 82 ? -4.991 -3.465 9.516 1.00 95.00 82 ILE A C 1
ATOM 631 O O . ILE A 1 82 ? -5.945 -3.533 10.295 1.00 95.00 82 ILE A O 1
ATOM 635 N N . LYS A 1 83 ? -3.740 -3.231 9.934 1.00 93.81 83 LYS A N 1
ATOM 636 C CA . LYS A 1 83 ? -3.357 -3.149 11.352 1.00 93.81 83 LYS A CA 1
ATOM 637 C C . LYS A 1 83 ? -4.137 -2.068 12.104 1.00 93.81 83 LYS A C 1
ATOM 639 O O . LYS A 1 83 ? -4.682 -2.325 13.180 1.00 93.81 83 LYS A O 1
ATOM 644 N N . TYR A 1 84 ? -4.214 -0.857 11.554 1.00 92.38 84 TYR A N 1
ATOM 645 C CA . TYR A 1 84 ? -4.913 0.244 12.218 1.00 92.38 84 TYR A CA 1
ATOM 646 C C . TYR A 1 84 ? -6.430 0.091 12.177 1.00 92.38 84 TYR A C 1
ATOM 648 O O . TYR A 1 84 ? -7.087 0.392 13.173 1.00 92.38 84 TYR A O 1
ATOM 656 N N . SER A 1 85 ? -6.999 -0.450 11.098 1.00 90.75 85 SER A N 1
ATOM 657 C CA . SER A 1 85 ? -8.435 -0.732 11.043 1.00 90.75 85 SER A CA 1
ATOM 658 C C . SER A 1 85 ? -8.849 -1.775 12.086 1.00 90.75 85 SER A C 1
ATOM 660 O O . SER A 1 85 ? -9.859 -1.583 12.764 1.00 90.75 85 SER A O 1
ATOM 662 N N . GLN A 1 86 ? -8.054 -2.832 12.279 1.00 90.12 86 GLN A N 1
ATOM 663 C CA . GLN A 1 86 ? -8.280 -3.823 13.336 1.00 90.12 86 GLN A CA 1
ATOM 664 C C . GLN A 1 86 ? -8.178 -3.196 14.733 1.00 90.12 86 GLN A C 1
ATOM 666 O O . GLN A 1 86 ? -9.059 -3.404 15.568 1.00 90.12 86 GLN A O 1
ATOM 671 N N . MET A 1 87 ? -7.155 -2.370 14.978 1.00 89.88 87 MET A N 1
ATOM 672 C CA . MET A 1 87 ? -6.997 -1.654 16.249 1.00 89.88 87 MET A CA 1
ATOM 673 C C . MET A 1 87 ? -8.202 -0.749 16.554 1.00 89.88 87 MET A C 1
ATOM 675 O O . MET A 1 87 ? -8.719 -0.775 17.672 1.00 89.88 87 MET A O 1
ATOM 679 N N . LEU A 1 88 ? -8.666 0.036 15.577 1.00 89.12 88 LEU A N 1
ATOM 680 C CA . LEU A 1 88 ? -9.823 0.922 15.736 1.00 89.12 88 LEU A CA 1
ATOM 681 C C . LEU A 1 88 ? -11.112 0.128 15.983 1.00 89.12 88 LEU A C 1
ATOM 683 O O . LEU A 1 88 ? -11.884 0.483 16.874 1.00 89.12 88 LEU A O 1
ATOM 687 N N . ASN A 1 89 ? -11.317 -0.982 15.271 1.00 88.88 89 ASN A N 1
ATOM 688 C CA . ASN A 1 89 ? -12.464 -1.864 15.492 1.00 88.88 89 ASN A CA 1
ATOM 689 C C . ASN A 1 89 ? -12.451 -2.491 16.895 1.00 88.88 89 ASN A C 1
ATOM 691 O O . ASN A 1 89 ? -13.491 -2.529 17.554 1.00 88.88 89 ASN A O 1
ATOM 695 N N . ASN A 1 90 ? -11.286 -2.913 17.395 1.00 89.44 90 ASN A N 1
ATOM 696 C CA . ASN A 1 90 ? -11.145 -3.439 18.756 1.00 89.44 90 ASN A CA 1
ATOM 697 C C . ASN A 1 90 ? -11.428 -2.362 19.813 1.00 89.44 90 ASN A C 1
ATOM 699 O O . ASN A 1 90 ? -12.162 -2.621 20.765 1.00 89.44 90 ASN A O 1
ATOM 703 N N . ARG A 1 91 ? -10.932 -1.130 19.621 1.00 89.62 91 ARG A N 1
ATOM 704 C CA . ARG A 1 91 ? -11.251 0.007 20.505 1.00 89.62 91 ARG A CA 1
ATOM 705 C C . ARG A 1 91 ? -12.751 0.304 20.531 1.00 89.62 91 ARG A C 1
ATOM 707 O O . ARG A 1 91 ? -13.305 0.467 21.616 1.00 89.62 91 ARG A O 1
ATOM 714 N N . LYS A 1 92 ? -13.416 0.321 19.369 1.00 88.94 92 LYS A N 1
ATOM 715 C CA . LYS A 1 92 ? -14.874 0.513 19.268 1.00 88.94 92 LYS A CA 1
ATOM 716 C C . LYS A 1 92 ? -15.641 -0.583 20.011 1.00 88.94 92 LYS A C 1
ATOM 718 O O . LYS A 1 92 ? -16.533 -0.253 20.785 1.00 88.94 92 LYS A O 1
ATOM 723 N N . LYS A 1 93 ? -15.256 -1.857 19.854 1.00 89.31 93 LYS A N 1
ATOM 724 C CA . LYS A 1 93 ? -15.845 -2.978 20.612 1.00 89.31 93 LYS A CA 1
ATOM 725 C C . LYS A 1 93 ? -15.690 -2.790 22.125 1.00 89.31 93 LYS A C 1
ATOM 727 O O . LYS A 1 93 ? -16.674 -2.906 22.845 1.00 89.31 93 LYS A O 1
ATOM 732 N N . THR A 1 94 ? -14.496 -2.437 22.607 1.00 88.19 94 THR A N 1
ATOM 733 C CA . THR A 1 94 ? -14.256 -2.202 24.042 1.00 88.19 94 THR A CA 1
ATOM 734 C C . THR A 1 94 ? -15.082 -1.037 24.586 1.00 88.19 94 THR A C 1
ATOM 736 O O . THR A 1 94 ? -15.687 -1.163 25.650 1.00 88.19 94 THR A O 1
ATOM 739 N N . ILE A 1 95 ? -15.132 0.093 23.871 1.00 91.75 95 ILE A N 1
ATOM 740 C CA . ILE A 1 95 ? -15.935 1.259 24.275 1.00 91.75 95 ILE A CA 1
ATOM 741 C C . ILE A 1 95 ? -17.419 0.889 24.304 1.00 91.75 95 ILE A C 1
ATOM 743 O O . ILE A 1 95 ? -18.075 1.147 25.308 1.00 91.75 95 ILE A O 1
ATOM 747 N N . GLN A 1 96 ? -17.925 0.215 23.267 1.00 92.88 96 GLN A N 1
ATOM 748 C CA . GLN A 1 96 ? -19.312 -0.247 23.211 1.00 92.88 96 GLN A CA 1
ATOM 749 C C . GLN A 1 96 ? -19.660 -1.132 24.417 1.00 92.88 96 GLN A C 1
ATOM 751 O O . GLN A 1 96 ? -20.663 -0.880 25.083 1.00 92.88 96 GLN A O 1
ATOM 756 N N . SER A 1 97 ? -18.815 -2.111 24.757 1.00 86.62 97 SER A N 1
ATOM 757 C CA . SER A 1 97 ? -19.031 -2.976 25.926 1.00 86.62 97 SER A CA 1
ATOM 758 C C . SER A 1 97 ? -19.056 -2.196 27.246 1.0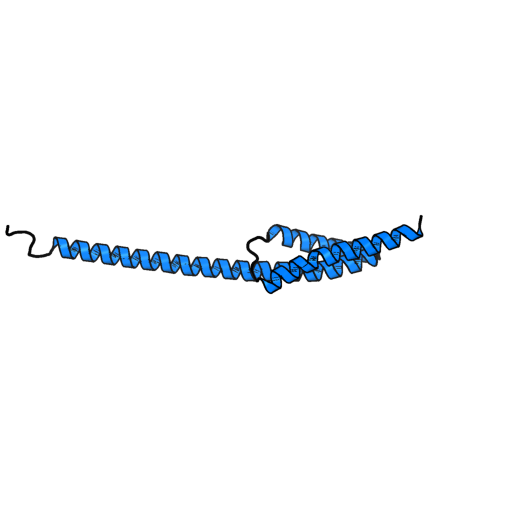0 86.62 97 SER A C 1
ATOM 760 O O . SER A 1 97 ? -19.900 -2.466 28.100 1.00 86.62 97 SER A O 1
ATOM 762 N N . ARG A 1 98 ? -18.179 -1.195 27.420 1.00 93.50 98 ARG A N 1
ATOM 763 C CA . ARG A 1 98 ? -18.173 -0.333 28.619 1.00 93.50 98 ARG A CA 1
ATOM 764 C C . ARG A 1 98 ? -19.422 0.541 28.700 1.00 93.50 98 ARG A C 1
ATOM 766 O O . ARG A 1 98 ? -20.001 0.649 29.777 1.00 93.50 98 ARG A O 1
ATOM 773 N N . THR A 1 99 ? -19.862 1.121 27.585 1.00 91.50 99 THR A N 1
ATOM 774 C CA . THR A 1 99 ? -21.092 1.925 27.521 1.00 91.50 99 THR A CA 1
ATOM 775 C C . THR A 1 99 ? -22.315 1.088 27.888 1.00 91.50 99 THR A C 1
ATOM 777 O O . THR A 1 99 ? -23.133 1.528 28.694 1.00 91.50 99 THR A O 1
ATOM 780 N N . VAL A 1 100 ? -22.411 -0.144 27.375 1.00 90.94 100 VAL A N 1
ATOM 781 C CA . VAL A 1 100 ? -23.482 -1.088 27.736 1.00 90.94 100 VAL A CA 1
ATOM 782 C C . VAL A 1 100 ? -23.432 -1.428 29.228 1.00 90.94 100 VAL A C 1
ATOM 784 O O . VAL A 1 100 ? -24.463 -1.373 29.892 1.00 90.94 100 VAL A O 1
ATOM 787 N N . PHE A 1 101 ? -22.250 -1.709 29.786 1.00 92.88 101 PHE A N 1
ATOM 788 C CA . PHE A 1 101 ? -22.104 -1.997 31.217 1.00 92.88 101 PHE A CA 1
ATOM 789 C C . PHE A 1 101 ? -22.536 -0.818 32.100 1.00 92.88 101 PHE A C 1
ATOM 791 O O . PHE A 1 101 ? -23.335 -1.002 33.015 1.00 92.88 101 PHE A O 1
ATOM 798 N N . ILE A 1 102 ? -22.077 0.402 31.795 1.00 94.38 102 ILE A N 1
ATOM 799 C CA . ILE A 1 102 ? -22.474 1.620 32.521 1.00 94.38 102 ILE A CA 1
ATOM 800 C C . ILE A 1 102 ? -23.990 1.819 32.438 1.00 94.38 102 ILE A C 1
ATOM 802 O O . ILE A 1 102 ? -24.624 2.098 33.454 1.00 94.38 102 ILE A O 1
ATOM 806 N N . HIS A 1 103 ? -24.582 1.627 31.258 1.00 94.56 103 HIS A N 1
ATOM 807 C CA . HIS A 1 103 ? -26.027 1.732 31.074 1.00 94.56 103 HIS A CA 1
ATOM 808 C C . HIS A 1 103 ? -26.794 0.699 31.915 1.00 94.56 103 HIS A C 1
ATOM 810 O O . HIS A 1 103 ? -27.772 1.050 32.575 1.00 94.56 103 HIS A O 1
ATOM 816 N N . VAL A 1 104 ? -26.328 -0.554 31.964 1.00 93.94 104 VAL A N 1
ATOM 817 C CA . VAL A 1 104 ? -26.915 -1.613 32.805 1.00 93.94 104 VAL A CA 1
ATOM 818 C C . VAL A 1 104 ? -26.788 -1.277 34.295 1.00 93.94 104 VAL A C 1
ATOM 820 O O . VAL A 1 104 ? -27.774 -1.384 35.026 1.00 93.94 104 VAL A O 1
ATOM 823 N N . CYS A 1 105 ? -25.615 -0.832 34.756 1.00 93.62 105 CYS A N 1
ATOM 824 C CA . CYS A 1 105 ? -25.400 -0.413 36.143 1.00 93.62 105 CYS A CA 1
ATOM 825 C C . CYS A 1 105 ? -26.296 0.769 36.527 1.00 93.62 105 CYS A C 1
ATOM 827 O O . CYS A 1 105 ? -26.935 0.731 37.577 1.00 93.62 105 CYS A O 1
ATOM 829 N N . TYR A 1 106 ? -26.392 1.784 35.667 1.00 94.31 106 TYR A N 1
ATOM 830 C CA . TYR A 1 106 ? -27.251 2.945 35.890 1.00 94.31 106 TYR A CA 1
ATOM 831 C C . TYR A 1 106 ? -28.737 2.564 35.905 1.00 94.31 106 TYR A C 1
ATOM 833 O O . TYR A 1 106 ? -29.477 3.009 36.781 1.00 94.31 106 TYR A O 1
ATOM 841 N N . SER A 1 107 ? -29.171 1.688 34.994 1.00 94.00 107 SER A N 1
ATOM 842 C CA . SER A 1 107 ? -30.538 1.157 34.966 1.00 94.00 107 SER A CA 1
ATOM 843 C C . SER A 1 107 ? -30.883 0.402 36.258 1.00 94.00 107 SER A C 1
ATOM 845 O O . SER A 1 107 ? -31.910 0.680 36.884 1.00 94.00 107 SER A O 1
ATOM 847 N N . LYS A 1 108 ? -29.983 -0.472 36.739 1.00 93.25 108 LYS A N 1
ATOM 848 C CA . LYS A 1 108 ? -30.146 -1.166 38.029 1.00 93.25 108 LYS A CA 1
ATOM 849 C C . LYS A 1 108 ? -30.177 -0.201 39.215 1.00 93.25 108 LYS A C 1
ATOM 851 O O . LYS A 1 108 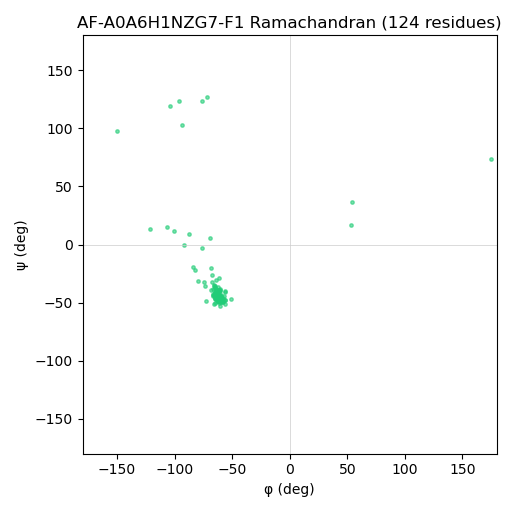? -31.087 -0.297 40.034 1.00 93.25 108 LYS A O 1
ATOM 856 N N . TYR A 1 109 ? -29.233 0.738 39.291 1.00 93.88 109 TYR A N 1
ATOM 857 C CA . TYR A 1 109 ? -29.195 1.762 40.340 1.00 93.88 109 TYR A CA 1
ATOM 858 C C . TYR A 1 109 ? -30.502 2.563 40.389 1.00 93.88 109 TYR A C 1
ATOM 860 O O . TYR A 1 109 ? -31.118 2.689 41.447 1.00 93.88 109 TYR A O 1
ATOM 868 N N . LYS A 1 110 ? -30.979 3.028 39.229 1.00 95.06 110 LYS A N 1
ATOM 869 C CA . LYS A 1 110 ? -32.230 3.784 39.110 1.00 95.06 110 LYS A CA 1
ATOM 870 C C . LYS A 1 110 ? -33.441 2.968 39.564 1.00 95.06 110 LYS A C 1
ATOM 872 O O . LYS A 1 110 ? -34.320 3.514 40.226 1.00 95.06 110 LYS A O 1
ATOM 877 N N . SER A 1 111 ? -33.486 1.674 39.243 1.00 92.44 111 SER A N 1
ATOM 878 C CA . SER A 1 111 ? -34.546 0.779 39.718 1.00 92.44 111 SER A CA 1
ATOM 879 C C . SER A 1 111 ? -34.539 0.659 41.243 1.00 92.44 111 SER A C 1
ATOM 881 O O . SER A 1 111 ? -35.584 0.821 41.866 1.00 92.44 111 SER A O 1
ATOM 883 N N . VAL A 1 112 ? -33.375 0.419 41.852 1.00 90.06 112 VAL A N 1
ATOM 884 C CA . VAL A 1 112 ? -33.236 0.285 43.314 1.00 90.06 112 VAL A CA 1
ATOM 885 C C . VAL A 1 112 ? -33.646 1.569 44.028 1.00 90.06 112 VAL A C 1
ATOM 887 O O . VAL A 1 112 ? -34.450 1.524 44.955 1.00 90.06 112 VAL A O 1
ATOM 890 N N . TYR A 1 113 ? -33.167 2.717 43.552 1.00 88.88 113 TYR A N 1
ATOM 891 C CA . TYR A 1 113 ? -33.515 4.012 44.130 1.00 88.88 113 TYR A CA 1
ATOM 892 C C . TYR A 1 113 ? -35.027 4.290 44.052 1.00 88.88 113 TYR A C 1
ATOM 894 O O . TYR A 1 113 ? -35.631 4.773 45.009 1.00 88.88 113 TYR A O 1
ATOM 902 N N . ARG A 1 114 ? -35.674 3.904 42.944 1.00 90.38 114 ARG A N 1
ATOM 903 C CA . ARG A 1 114 ? -37.131 4.019 42.782 1.00 90.38 114 ARG A CA 1
ATOM 904 C C . ARG A 1 114 ? -37.902 3.122 43.757 1.00 90.38 114 ARG A C 1
ATOM 906 O O . ARG A 1 114 ? -38.898 3.565 44.320 1.00 90.38 114 ARG A O 1
ATOM 913 N N . PHE A 1 115 ? -37.435 1.894 43.990 1.00 86.81 115 PHE A N 1
ATOM 914 C CA . PHE A 1 115 ? -38.009 1.004 45.008 1.00 86.81 115 PHE A CA 1
ATOM 915 C C . PHE A 1 115 ? -37.825 1.546 46.431 1.00 86.81 115 PHE A C 1
ATOM 917 O O . PHE A 1 115 ? -38.732 1.417 47.250 1.00 86.81 115 PHE A O 1
ATOM 924 N N . GLN A 1 116 ? -36.684 2.172 46.727 1.00 86.69 116 GLN A N 1
ATOM 925 C CA . GLN A 1 116 ? -36.438 2.795 48.030 1.00 86.69 116 GLN A CA 1
ATOM 926 C C . GLN A 1 116 ? -37.343 4.007 48.276 1.00 86.69 116 GLN A C 1
ATOM 928 O O . GLN A 1 116 ? -37.832 4.161 49.389 1.00 86.69 116 GLN A O 1
ATOM 933 N N . GLN A 1 117 ? -37.618 4.832 47.261 1.00 85.38 117 GLN A N 1
ATOM 934 C CA . GLN A 1 117 ? -38.570 5.941 47.405 1.00 85.38 117 GLN A CA 1
ATOM 935 C C . GLN A 1 117 ? -39.996 5.451 47.688 1.00 85.38 117 GLN A C 1
ATOM 937 O O . GLN A 1 117 ? -40.633 5.955 48.609 1.00 85.38 117 GLN A O 1
ATOM 942 N N . LEU A 1 118 ? -40.469 4.435 46.956 1.00 87.44 118 LEU A N 1
ATOM 943 C CA . LEU A 1 118 ? -41.819 3.878 47.128 1.00 87.44 118 LEU A CA 1
ATOM 944 C C . LEU A 1 118 ? -42.043 3.222 48.498 1.00 87.44 118 LEU A C 1
ATOM 946 O O . LEU A 1 118 ? -43.158 3.242 49.002 1.00 87.44 118 LEU A O 1
ATOM 950 N N . ASN A 1 119 ? -40.992 2.660 49.098 1.00 77.00 119 ASN A N 1
ATOM 951 C CA . ASN A 1 119 ? -41.044 2.028 50.420 1.00 77.00 119 ASN A CA 1
ATOM 952 C C . ASN A 1 119 ? -40.496 2.930 51.536 1.00 77.00 119 ASN A C 1
ATOM 954 O O . ASN A 1 119 ? -40.237 2.455 52.643 1.00 77.00 119 ASN A O 1
ATOM 958 N N . SER A 1 120 ? -40.272 4.219 51.258 1.00 76.56 120 SER A N 1
ATOM 959 C CA . SER A 1 120 ? -39.824 5.148 52.289 1.00 76.56 120 SER A CA 1
ATOM 960 C C . SER A 1 120 ? -40.988 5.440 53.253 1.00 76.56 120 SER A C 1
ATOM 962 O O . SER A 1 120 ? -42.065 5.837 52.807 1.00 76.56 120 SER A O 1
ATOM 964 N N . PRO A 1 121 ? -40.802 5.277 54.577 1.00 70.19 121 PRO A N 1
ATOM 965 C CA . PRO A 1 121 ? -41.879 5.385 55.571 1.00 70.19 121 PRO A CA 1
ATOM 966 C C . PRO A 1 121 ? -42.424 6.813 55.763 1.00 70.19 121 PRO A C 1
ATOM 968 O O . PRO A 1 121 ? -43.254 7.044 56.632 1.00 70.19 121 PRO A O 1
ATOM 971 N N . PHE A 1 122 ? -41.978 7.776 54.956 1.00 65.38 122 PHE A N 1
ATOM 972 C CA . PHE A 1 122 ? -42.296 9.198 55.089 1.00 65.38 122 PHE A CA 1
ATOM 973 C C . PHE A 1 122 ? -43.278 9.723 54.026 1.00 65.38 122 PHE A C 1
ATOM 975 O O . PHE A 1 122 ? -43.401 10.931 53.862 1.00 65.38 122 PHE A O 1
ATOM 982 N N . HIS A 1 123 ? -43.987 8.855 53.293 1.00 59.25 123 HIS A N 1
ATOM 983 C CA . HIS A 1 123 ? -44.972 9.277 52.275 1.00 59.25 123 HIS A CA 1
ATOM 984 C C . HIS A 1 123 ? -46.398 9.528 52.800 1.00 59.25 123 HIS A C 1
ATOM 986 O O . HIS A 1 1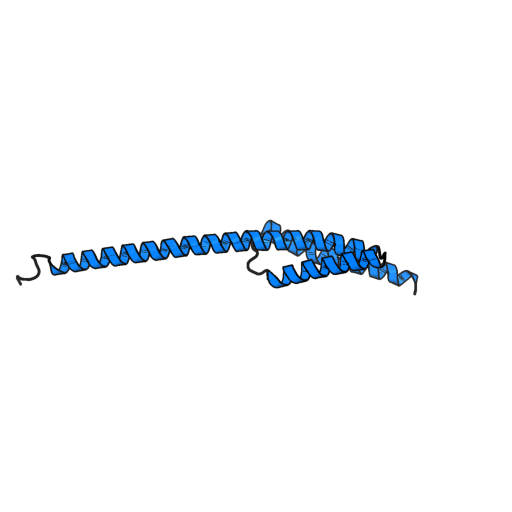23 ? -47.310 9.759 52.011 1.00 59.25 123 HIS A O 1
ATOM 992 N N . GLY A 1 124 ? -46.609 9.540 54.116 1.00 59.47 124 GLY A N 1
ATOM 993 C CA . GLY A 1 124 ? -47.889 9.931 54.700 1.00 59.47 124 GLY A CA 1
ATOM 994 C C . GLY A 1 124 ? -47.689 10.554 56.068 1.00 59.47 124 GLY A C 1
ATOM 995 O O . GLY A 1 124 ? -47.496 9.814 57.017 1.00 59.47 124 GLY A O 1
ATOM 996 N N . HIS A 1 125 ? -47.670 11.887 56.130 1.00 50.31 125 HIS A N 1
ATOM 997 C CA . HIS A 1 125 ? -48.081 12.742 57.255 1.00 50.31 125 HIS A CA 1
ATOM 998 C C . HIS A 1 125 ? -47.750 14.203 56.904 1.00 50.31 125 HIS A C 1
ATOM 1000 O O . HIS A 1 125 ? -46.794 14.777 57.420 1.00 50.31 125 HIS A O 1
ATOM 1006 N N . LEU A 1 126 ? -48.542 14.777 55.995 1.00 50.22 126 LEU A N 1
ATOM 1007 C CA . LEU A 1 126 ? -48.901 16.197 55.937 1.00 50.22 126 LEU A CA 1
ATOM 1008 C C . LEU A 1 126 ? -50.364 16.273 55.495 1.00 50.22 126 LEU A C 1
ATOM 1010 O O . LEU A 1 126 ? -50.720 15.489 54.584 1.00 50.22 126 LEU A O 1
#

pLDDT: mean 88.88, std 9.19, range [50.22, 98.38]

InterPro domains:
  IPR006603 PQ-loop repeat [PF04193] (7-60)
  IPR006603 PQ-loop repeat [SM00679] (18-49)
  IPR047662 SemiSWEET transporter [NF037968] (9-84)

Organism: Priestia megaterium (NCBI:txid1404)